Protein AF-A0A958FA84-F1 (afdb_monomer_lite)

Sequence (78 aa):
MLKRLIPFLWLAVLLWPVFSQEQAEQRLFDAGVAAYKSGNYESAQQSFLELLQKYPNGALITGIRLMLAKSYYKLSNY

Foldseek 3Di:
DPDPPPPVVVPVVVPPPLVVLLVVLVVLLVVLVVCVVVVVLVSSLVSLVVSCVSCVPHPCNVVSVVSNVVSVVSVVVD

pLDDT: mean 83.58, std 17.81, range [47.69, 97.94]

Secondary structure (DSSP, 8-state):
--SSS-GGGGSGG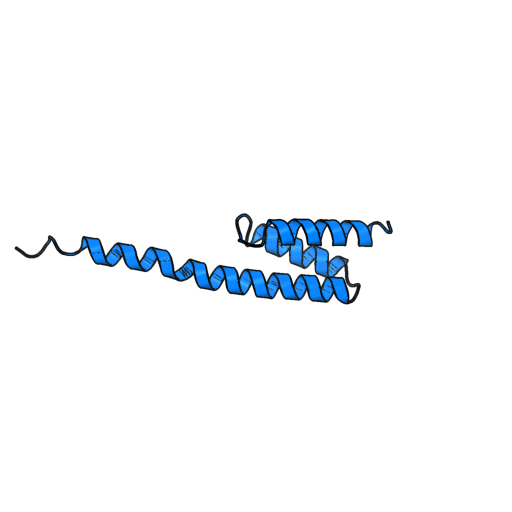GSSSHHHHHHHHHHHHHHHHHHHHTT-HHHHHHHHHHHHHH-TT-TTHHHHHHHHHHHHHHHTT-

Structure (mmCIF, N/CA/C/O backbone):
data_AF-A0A958FA84-F1
#
_entry.id   AF-A0A958FA84-F1
#
loop_
_atom_site.group_PDB
_atom_site.id
_atom_site.type_symbol
_atom_site.label_atom_id
_atom_site.label_alt_id
_atom_site.label_comp_id
_atom_site.label_asym_id
_atom_site.label_entity_id
_atom_site.label_seq_id
_atom_site.pdbx_PDB_ins_code
_atom_site.Cartn_x
_atom_site.Cartn_y
_atom_site.Cartn_z
_atom_site.occupancy
_atom_site.B_iso_or_equiv
_atom_site.auth_seq_id
_atom_site.auth_comp_id
_atom_site.auth_asym_id
_atom_site.auth_atom_id
_atom_site.pdbx_PDB_model_num
ATOM 1 N N . MET A 1 1 ? 42.762 -3.011 -38.714 1.00 47.69 1 MET A N 1
ATOM 2 C CA . MET A 1 1 ? 41.653 -2.027 -38.761 1.00 47.69 1 MET A CA 1
ATOM 3 C C . MET A 1 1 ? 40.419 -2.528 -37.988 1.00 47.69 1 MET A C 1
ATOM 5 O O . MET A 1 1 ? 39.308 -2.446 -38.487 1.00 47.69 1 MET A O 1
ATOM 9 N N . LEU A 1 2 ? 40.587 -3.041 -36.758 1.00 52.25 2 LEU A N 1
ATOM 10 C CA . LEU A 1 2 ? 39.540 -3.805 -36.054 1.00 52.25 2 LEU A CA 1
ATOM 11 C C . LEU A 1 2 ? 39.322 -3.297 -34.614 1.00 52.25 2 LEU A C 1
ATOM 13 O O . LEU A 1 2 ? 39.453 -4.042 -33.653 1.00 52.25 2 LEU A O 1
ATOM 17 N N . LYS A 1 3 ? 39.084 -1.990 -34.445 1.00 54.19 3 LYS A N 1
ATOM 18 C CA . LYS A 1 3 ? 38.785 -1.380 -33.128 1.00 54.19 3 LYS A CA 1
ATOM 19 C C . LYS A 1 3 ? 37.595 -0.405 -33.143 1.00 54.19 3 LYS A C 1
ATOM 21 O O . LYS A 1 3 ? 37.329 0.247 -32.145 1.00 54.19 3 LYS A O 1
ATOM 26 N N . ARG A 1 4 ? 36.866 -0.292 -34.263 1.00 54.72 4 ARG A N 1
ATOM 27 C CA . ARG A 1 4 ? 35.794 0.712 -34.455 1.00 54.72 4 ARG A CA 1
ATOM 28 C C . ARG A 1 4 ? 34.367 0.191 -34.223 1.00 54.72 4 ARG A C 1
ATOM 30 O O . ARG A 1 4 ? 33.430 0.959 -34.379 1.00 54.72 4 ARG A O 1
ATOM 37 N N . LEU A 1 5 ? 34.192 -1.080 -33.856 1.00 55.94 5 LEU A N 1
ATOM 38 C CA . LEU A 1 5 ? 32.880 -1.755 -33.843 1.00 55.94 5 LEU A CA 1
ATOM 39 C C . LEU A 1 5 ? 32.421 -2.233 -32.455 1.00 55.94 5 LEU A C 1
ATOM 41 O O . LEU A 1 5 ? 31.526 -3.059 -32.348 1.00 55.94 5 LEU A O 1
ATOM 45 N N . ILE A 1 6 ? 33.020 -1.704 -31.386 1.00 58.56 6 ILE A N 1
ATOM 46 C CA . ILE A 1 6 ? 32.664 -2.029 -29.996 1.00 58.56 6 ILE A CA 1
ATOM 47 C C . ILE A 1 6 ? 31.604 -1.077 -29.366 1.00 58.56 6 ILE A C 1
ATOM 49 O O . ILE A 1 6 ? 31.031 -1.467 -28.350 1.00 58.56 6 ILE A O 1
ATOM 53 N N . PRO A 1 7 ? 31.228 0.115 -29.900 1.00 51.03 7 PRO A N 1
ATOM 54 C CA . PRO A 1 7 ? 30.388 1.026 -29.113 1.00 51.03 7 PRO A CA 1
ATOM 55 C C . PRO A 1 7 ? 28.889 0.680 -29.136 1.00 51.03 7 PRO A C 1
ATOM 57 O O . PRO A 1 7 ? 28.149 1.160 -28.287 1.00 51.03 7 PRO A O 1
ATOM 60 N N . PHE A 1 8 ? 28.420 -0.165 -30.061 1.00 52.31 8 PHE A N 1
ATOM 61 C CA . PHE A 1 8 ? 26.989 -0.486 -30.180 1.00 52.31 8 PHE A CA 1
ATOM 62 C C . PHE A 1 8 ? 26.500 -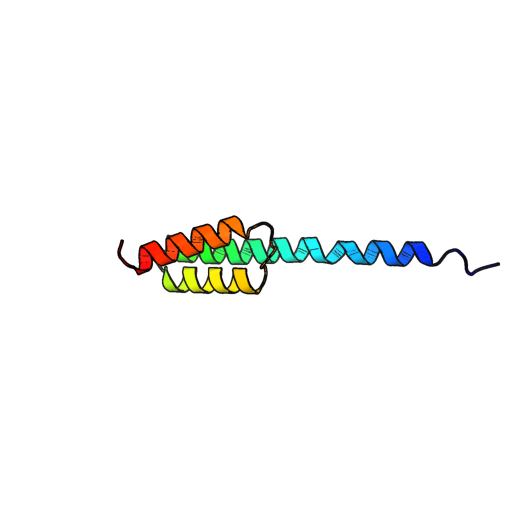1.579 -29.217 1.00 52.31 8 PHE A C 1
ATOM 64 O O . PHE A 1 8 ? 25.303 -1.686 -28.969 1.00 52.31 8 PHE A O 1
ATOM 71 N N . LEU A 1 9 ? 27.408 -2.364 -28.630 1.00 54.91 9 LEU A N 1
ATOM 72 C CA . LEU A 1 9 ? 27.059 -3.485 -27.746 1.00 54.91 9 LEU A CA 1
ATOM 73 C C . LEU A 1 9 ? 26.861 -3.076 -26.275 1.00 54.91 9 LEU A C 1
ATOM 75 O O . LEU A 1 9 ? 26.377 -3.873 -25.479 1.00 54.91 9 LEU A O 1
ATOM 79 N N . TRP A 1 10 ? 27.170 -1.826 -25.921 1.00 54.62 10 TRP A N 1
ATOM 80 C CA . TRP A 1 10 ? 26.961 -1.289 -24.571 1.00 54.62 10 TRP A CA 1
ATOM 81 C C . TRP A 1 10 ? 25.619 -0.566 -24.385 1.00 54.62 10 TRP A C 1
ATOM 83 O O . TRP A 1 10 ? 25.228 -0.309 -23.251 1.00 54.62 10 TRP A O 1
ATOM 93 N N . LEU A 1 11 ? 24.879 -0.274 -25.463 1.00 53.38 11 LEU A N 1
ATOM 94 C CA . LEU A 1 11 ? 23.615 0.471 -25.368 1.00 53.38 11 LEU A CA 1
ATOM 95 C C . LEU A 1 11 ? 22.389 -0.423 -25.096 1.00 53.38 11 LEU A C 1
ATOM 97 O O . LEU A 1 11 ? 21.410 0.038 -24.521 1.00 53.38 11 LEU A O 1
ATOM 101 N N . ALA A 1 12 ? 22.437 -1.705 -25.477 1.00 52.12 12 ALA A N 1
ATOM 102 C CA . ALA A 1 1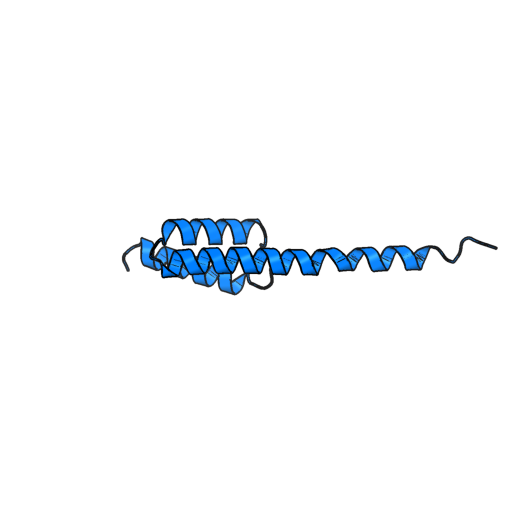2 ? 21.307 -2.630 -25.329 1.00 52.12 12 ALA A CA 1
ATOM 103 C C . ALA A 1 12 ? 21.124 -3.147 -23.887 1.00 52.12 12 ALA A C 1
ATOM 105 O O . ALA A 1 12 ? 20.014 -3.467 -23.475 1.00 52.12 12 ALA A O 1
ATOM 106 N N . VAL A 1 13 ? 22.196 -3.178 -23.090 1.00 55.00 13 VAL A N 1
ATOM 107 C CA . VAL A 1 13 ? 22.176 -3.673 -21.699 1.00 55.00 13 VAL A CA 1
ATOM 108 C C . VAL A 1 13 ? 21.466 -2.702 -20.741 1.00 55.00 13 VAL A C 1
ATOM 110 O O . VAL A 1 13 ? 21.025 -3.101 -19.666 1.00 55.00 13 VAL A O 1
ATOM 113 N N . LEU A 1 14 ? 21.280 -1.440 -21.138 1.00 52.22 14 LEU A N 1
ATOM 114 C CA . LEU A 1 14 ? 20.725 -0.394 -20.275 1.00 52.22 14 LEU A CA 1
ATOM 115 C C . LEU A 1 14 ? 19.187 -0.417 -20.153 1.00 52.22 14 LEU A C 1
ATOM 117 O O . LEU A 1 14 ? 18.642 0.259 -19.285 1.00 52.22 14 LEU A O 1
ATOM 121 N N . LEU A 1 15 ? 18.484 -1.173 -21.006 1.00 54.84 15 LEU A N 1
ATOM 122 C CA . LEU A 1 15 ? 17.014 -1.147 -21.112 1.00 54.84 15 LEU A CA 1
ATOM 123 C C . LEU A 1 15 ? 16.302 -2.424 -20.639 1.00 54.84 15 LEU A C 1
ATOM 125 O O . LEU A 1 15 ? 15.075 -2.453 -20.608 1.00 54.84 15 LEU A O 1
ATOM 129 N N . TRP A 1 16 ? 17.026 -3.467 -20.230 1.00 55.53 16 TRP A N 1
ATOM 130 C CA . TRP A 1 16 ? 16.396 -4.709 -19.763 1.00 55.53 16 TRP A CA 1
ATOM 131 C C . TRP A 1 16 ? 15.842 -4.713 -18.322 1.00 55.53 16 TRP A C 1
ATOM 133 O O . TRP A 1 16 ? 14.850 -5.412 -18.107 1.00 55.53 16 TRP A O 1
ATOM 143 N N . PRO A 1 17 ? 16.379 -3.981 -17.320 1.00 60.94 17 PRO A N 1
ATOM 144 C CA . PRO A 1 17 ? 15.919 -4.172 -15.940 1.00 60.94 17 PRO A CA 1
ATOM 145 C C . PRO A 1 17 ? 14.610 -3.438 -15.603 1.00 60.94 17 PRO A C 1
ATOM 147 O O . PRO A 1 17 ? 13.944 -3.822 -14.640 1.00 60.94 17 PRO A O 1
ATOM 150 N N . VAL A 1 18 ? 14.213 -2.433 -16.395 1.00 62.34 18 VAL A N 1
ATOM 151 C CA . VAL A 1 18 ? 13.030 -1.585 -16.134 1.00 62.34 18 VAL A CA 1
ATOM 152 C C . VAL A 1 18 ? 11.734 -2.398 -16.091 1.00 62.34 18 VAL A C 1
ATOM 154 O O . VAL A 1 18 ? 10.918 -2.214 -15.193 1.00 62.34 18 VAL A O 1
ATOM 157 N N . PHE A 1 19 ? 11.572 -3.368 -16.991 1.00 60.19 19 PHE A N 1
ATOM 158 C CA . PHE A 1 19 ? 10.326 -4.130 -17.093 1.00 60.19 19 PHE A CA 1
ATOM 159 C C . PHE A 1 19 ? 10.075 -5.066 -15.896 1.00 60.19 19 PHE A C 1
ATOM 161 O O . PHE A 1 19 ? 8.929 -5.284 -15.510 1.00 60.19 19 PHE A O 1
ATOM 168 N N . SER A 1 20 ? 11.132 -5.601 -15.267 1.00 68.94 20 SER A N 1
ATOM 169 C CA . SER A 1 20 ? 10.962 -6.507 -14.117 1.00 68.94 20 SER A CA 1
ATOM 170 C C . SER A 1 20 ? 10.567 -5.763 -12.836 1.00 68.94 20 SER A C 1
ATOM 172 O O . SER A 1 20 ? 9.862 -6.311 -11.987 1.00 68.94 20 SER A O 1
ATOM 174 N N . GLN A 1 21 ? 10.999 -4.505 -12.706 1.00 75.25 21 GLN A N 1
ATOM 175 C CA . GLN A 1 21 ? 10.719 -3.689 -11.530 1.00 75.25 21 GLN A CA 1
ATOM 176 C C . GLN A 1 21 ? 9.255 -3.253 -11.483 1.00 75.25 21 GLN A C 1
ATOM 178 O O . GLN A 1 21 ? 8.652 -3.374 -10.421 1.00 75.25 21 GLN A O 1
ATOM 183 N N . GLU A 1 22 ? 8.660 -2.863 -12.616 1.00 79.94 22 GLU A N 1
ATOM 184 C CA . GLU A 1 22 ? 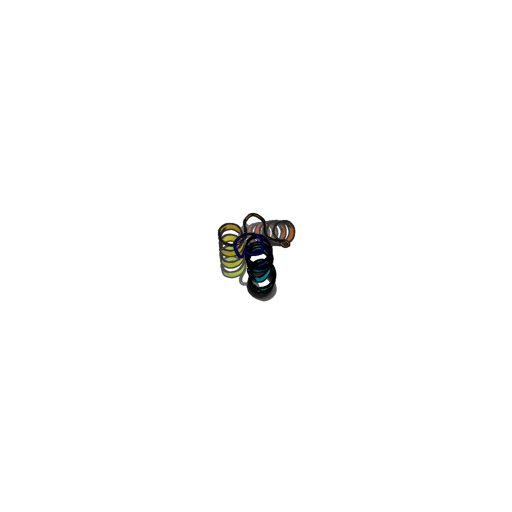7.232 -2.508 -12.678 1.00 79.94 22 GLU A CA 1
ATOM 185 C C . GLU A 1 22 ? 6.319 -3.688 -12.318 1.00 79.94 22 GLU A C 1
ATOM 187 O O . GLU A 1 22 ? 5.325 -3.533 -11.614 1.00 79.94 22 GLU A O 1
ATOM 192 N N . GLN A 1 23 ? 6.669 -4.904 -12.742 1.00 86.19 23 GLN A N 1
ATOM 193 C CA . GLN A 1 23 ? 5.885 -6.098 -12.410 1.00 86.19 23 GLN A CA 1
ATOM 194 C C . GLN A 1 23 ? 5.953 -6.438 -10.921 1.00 86.19 23 GLN A C 1
ATOM 196 O O . GLN A 1 23 ? 4.959 -6.869 -10.333 1.00 86.19 23 GLN A O 1
ATOM 201 N N . ALA A 1 24 ? 7.123 -6.264 -10.306 1.00 88.12 24 ALA A N 1
ATOM 202 C CA . ALA A 1 24 ? 7.291 -6.446 -8.872 1.00 88.12 24 ALA A CA 1
ATOM 203 C C . ALA A 1 24 ? 6.556 -5.353 -8.073 1.00 88.12 24 ALA A C 1
ATOM 205 O O . ALA A 1 24 ? 5.879 -5.679 -7.097 1.00 88.12 24 ALA A O 1
ATOM 206 N N . GLU A 1 25 ? 6.619 -4.094 -8.526 1.00 90.62 25 GLU A N 1
ATOM 207 C CA . GLU A 1 25 ? 5.860 -2.964 -7.973 1.00 90.62 25 GLU A CA 1
ATOM 208 C C . GLU A 1 25 ? 4.352 -3.253 -8.011 1.00 90.62 25 GLU A C 1
ATOM 210 O O . GLU A 1 25 ? 3.682 -3.168 -6.982 1.00 90.62 25 GLU A O 1
ATOM 215 N N . GLN A 1 26 ? 3.830 -3.695 -9.160 1.00 93.75 26 GLN A N 1
ATOM 216 C CA . GLN A 1 26 ? 2.416 -4.031 -9.333 1.00 93.75 26 GLN A CA 1
ATOM 217 C C . GLN A 1 26 ? 1.965 -5.151 -8.388 1.00 93.75 26 GLN A C 1
ATOM 219 O O . GLN A 1 26 ? 0.951 -5.007 -7.709 1.00 93.75 26 GLN A O 1
ATOM 224 N N . ARG A 1 27 ? 2.723 -6.252 -8.284 1.00 92.75 27 ARG A N 1
ATOM 225 C CA . ARG A 1 27 ? 2.355 -7.369 -7.391 1.00 92.75 27 ARG A CA 1
ATOM 226 C C . ARG A 1 27 ? 2.299 -6.947 -5.926 1.00 92.75 27 ARG A C 1
ATOM 228 O O . ARG A 1 27 ? 1.396 -7.362 -5.202 1.00 92.75 27 ARG A O 1
ATOM 235 N N . LEU A 1 28 ? 3.265 -6.142 -5.486 1.00 92.19 28 LEU A N 1
ATOM 236 C CA . LEU A 1 28 ? 3.285 -5.604 -4.127 1.00 92.19 28 LEU A CA 1
ATOM 237 C C . LEU A 1 28 ? 2.119 -4.634 -3.902 1.00 92.19 28 LEU A C 1
ATOM 239 O O . LEU A 1 28 ? 1.480 -4.673 -2.850 1.00 92.19 28 LEU A O 1
ATOM 243 N N . PHE A 1 29 ? 1.800 -3.801 -4.896 1.00 96.25 29 PHE A N 1
ATOM 244 C CA . PHE A 1 29 ? 0.660 -2.890 -4.837 1.00 96.25 29 PHE A CA 1
ATOM 245 C C . PHE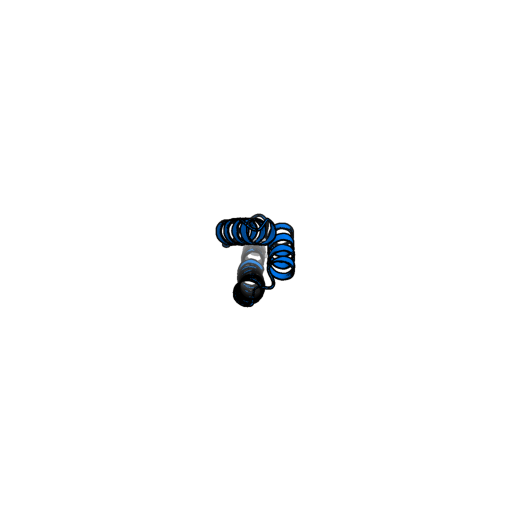 A 1 29 ? -0.663 -3.650 -4.703 1.00 96.25 29 PHE A C 1
ATOM 247 O O . PHE A 1 29 ? -1.466 -3.337 -3.821 1.00 96.25 29 PHE A O 1
ATOM 254 N N . ASP A 1 30 ? -0.859 -4.698 -5.503 1.00 96.38 30 ASP A N 1
ATOM 255 C CA . ASP A 1 30 ? -2.055 -5.540 -5.458 1.00 96.38 30 ASP A CA 1
ATOM 256 C C . ASP A 1 30 ? -2.208 -6.249 -4.106 1.00 96.38 30 ASP A C 1
ATOM 258 O O . ASP A 1 30 ? -3.315 -6.314 -3.563 1.00 96.38 30 ASP A O 1
ATOM 262 N N . ALA A 1 31 ? -1.103 -6.720 -3.517 1.00 95.62 31 ALA A N 1
ATOM 263 C CA . ALA A 1 31 ? -1.099 -7.308 -2.179 1.00 95.62 31 ALA A CA 1
ATOM 264 C C . ALA A 1 31 ? -1.526 -6.292 -1.102 1.00 95.62 31 ALA A C 1
ATOM 266 O O . ALA A 1 31 ? -2.396 -6.593 -0.280 1.00 95.62 31 ALA A O 1
ATOM 267 N N . GLY A 1 32 ? -0.993 -5.066 -1.146 1.00 96.81 32 GLY A N 1
ATOM 268 C CA . GLY A 1 32 ? -1.405 -3.987 -0.242 1.00 96.81 32 GLY A CA 1
ATOM 269 C C . GLY A 1 32 ? -2.884 -3.615 -0.404 1.00 96.81 32 GLY A C 1
ATOM 270 O O . GLY A 1 32 ? -3.602 -3.421 0.578 1.00 96.81 32 GLY A O 1
ATOM 271 N N . VAL A 1 33 ? -3.387 -3.579 -1.643 1.00 97.88 33 VAL A N 1
ATOM 272 C CA . VAL A 1 33 ? -4.811 -3.343 -1.934 1.00 97.88 33 VAL A CA 1
ATOM 273 C C . VAL A 1 33 ? -5.683 -4.487 -1.411 1.00 97.88 33 VAL A C 1
ATOM 275 O O . VAL A 1 33 ? -6.775 -4.230 -0.900 1.00 97.88 33 VAL A O 1
ATOM 278 N N . ALA A 1 34 ? -5.231 -5.738 -1.508 1.00 97.88 34 ALA A N 1
ATOM 279 C CA . ALA A 1 34 ? -5.943 -6.883 -0.949 1.00 97.88 34 ALA A CA 1
ATOM 280 C C . ALA A 1 34 ? -6.040 -6.793 0.583 1.00 97.88 34 ALA A C 1
ATOM 282 O O . ALA A 1 34 ? -7.132 -6.968 1.124 1.00 97.88 34 ALA A O 1
ATOM 283 N N . ALA A 1 35 ? -4.946 -6.429 1.264 1.00 97.56 35 ALA A N 1
ATOM 284 C CA . ALA A 1 35 ? -4.943 -6.173 2.706 1.00 97.56 35 ALA A CA 1
ATOM 285 C C . ALA A 1 35 ? -5.888 -5.021 3.095 1.00 97.56 35 ALA A C 1
ATOM 287 O O . ALA A 1 35 ? -6.637 -5.119 4.065 1.00 97.56 35 ALA A O 1
ATOM 288 N N . TYR A 1 36 ? -5.932 -3.951 2.295 1.00 97.94 36 TYR A N 1
ATOM 289 C CA . TYR A 1 36 ? -6.880 -2.856 2.508 1.00 97.94 36 TYR A CA 1
ATOM 290 C C . TYR A 1 36 ? -8.333 -3.337 2.392 1.00 97.94 36 TYR A C 1
ATOM 292 O O . TYR A 1 36 ? -9.177 -3.001 3.221 1.00 97.94 36 TYR A O 1
ATOM 300 N N . LYS A 1 37 ? -8.637 -4.139 1.364 1.00 97.19 37 LYS A N 1
ATOM 301 C CA . LYS A 1 37 ? -9.984 -4.678 1.121 1.00 97.19 37 LYS A CA 1
ATOM 302 C C . LYS A 1 37 ? -10.433 -5.667 2.195 1.00 97.19 37 LYS A C 1
ATOM 304 O O . LYS A 1 37 ? -11.628 -5.742 2.457 1.00 97.19 37 LYS A O 1
ATOM 309 N N . SER A 1 38 ? -9.510 -6.398 2.820 1.00 97.44 38 SER A N 1
ATOM 310 C CA . SER A 1 38 ? -9.815 -7.285 3.949 1.00 97.44 38 SER A CA 1
ATOM 311 C C . SER A 1 38 ? -9.982 -6.544 5.280 1.00 97.44 38 SER A C 1
ATOM 313 O O . SER A 1 38 ? -10.245 -7.177 6.299 1.00 97.44 38 SER A O 1
ATOM 315 N N . GLY A 1 39 ? -9.847 -5.212 5.287 1.00 96.44 39 GLY A N 1
ATOM 316 C CA . GLY A 1 39 ? -9.947 -4.384 6.488 1.00 96.44 39 GLY A CA 1
ATOM 317 C C . GLY A 1 39 ? -8.675 -4.372 7.336 1.00 96.44 39 GLY A C 1
ATOM 318 O O . GLY A 1 39 ? -8.648 -3.718 8.376 1.00 96.44 39 GLY A O 1
ATOM 319 N N . ASN A 1 40 ? -7.607 -5.046 6.900 1.00 97.06 40 ASN A N 1
ATOM 320 C CA . ASN A 1 40 ? -6.314 -5.009 7.571 1.00 97.06 40 ASN A CA 1
ATOM 321 C C . ASN A 1 40 ? -5.533 -3.755 7.146 1.00 97.06 40 ASN A C 1
ATOM 323 O O . ASN A 1 40 ? -4.575 -3.807 6.368 1.00 97.06 40 ASN A O 1
ATOM 327 N N . TYR A 1 41 ? -5.988 -2.603 7.635 1.00 96.81 41 TYR A N 1
ATOM 328 C CA . TYR A 1 41 ? -5.447 -1.305 7.241 1.00 96.81 41 TYR A CA 1
ATOM 329 C C . TYR A 1 41 ? -4.008 -1.078 7.727 1.00 96.81 41 TYR A C 1
ATOM 331 O O . TYR A 1 41 ? -3.261 -0.381 7.046 1.00 96.81 41 TYR A O 1
ATOM 339 N N . GLU A 1 42 ? -3.591 -1.694 8.839 1.00 96.19 42 GLU A N 1
ATOM 340 C CA . GLU A 1 42 ? -2.207 -1.625 9.339 1.00 96.19 42 GLU A CA 1
ATOM 341 C C . GLU A 1 42 ? -1.245 -2.342 8.387 1.00 96.19 42 GLU A C 1
ATOM 343 O O . GLU A 1 42 ? -0.234 -1.779 7.965 1.00 96.19 42 GLU A O 1
ATOM 348 N N . SER A 1 43 ? -1.590 -3.565 7.971 1.00 95.56 43 SER A N 1
ATOM 349 C CA . SER A 1 43 ? -0.788 -4.316 7.000 1.00 95.56 43 SER A CA 1
ATOM 350 C C . SER A 1 43 ? -0.778 -3.637 5.628 1.00 95.56 43 SER A C 1
ATOM 352 O O . SER A 1 43 ? 0.269 -3.563 4.976 1.00 95.56 43 SER A O 1
ATOM 354 N N . ALA A 1 44 ? -1.914 -3.073 5.205 1.00 97.69 44 ALA A N 1
ATOM 355 C CA . ALA A 1 44 ? -1.993 -2.287 3.979 1.00 97.69 44 ALA A CA 1
ATOM 356 C C . ALA A 1 44 ? -1.058 -1.069 4.034 1.00 97.69 44 ALA A C 1
ATOM 358 O O . ALA A 1 44 ? -0.254 -0.861 3.126 1.00 97.69 44 ALA A O 1
ATOM 359 N N . GLN A 1 45 ? -1.107 -0.300 5.126 1.00 97.38 45 GLN A N 1
ATOM 360 C CA . GLN A 1 45 ? -0.236 0.851 5.354 1.00 97.38 45 GLN A CA 1
ATOM 361 C C . GLN A 1 45 ? 1.246 0.460 5.283 1.00 97.38 45 GLN A C 1
ATOM 363 O O . GLN A 1 45 ? 2.006 1.110 4.566 1.00 97.38 45 GLN A O 1
ATOM 368 N N . GLN A 1 46 ? 1.654 -0.601 5.985 1.00 96.44 46 GLN A N 1
ATOM 369 C CA . GLN A 1 46 ? 3.036 -1.090 5.959 1.00 96.44 46 GLN A CA 1
ATOM 370 C C . GLN A 1 46 ? 3.475 -1.474 4.540 1.00 96.44 46 GLN A C 1
ATOM 372 O O . GLN A 1 46 ? 4.540 -1.049 4.095 1.00 96.44 46 GLN A O 1
ATOM 377 N N . SER A 1 47 ? 2.619 -2.183 3.799 1.00 95.75 47 SER A N 1
ATOM 378 C CA . SER A 1 47 ? 2.892 -2.583 2.411 1.00 95.75 47 SER A CA 1
ATOM 379 C C . SER A 1 47 ? 3.086 -1.370 1.495 1.00 95.75 47 SER A C 1
ATOM 381 O O . SER A 1 47 ? 4.010 -1.332 0.682 1.00 95.75 47 SER A O 1
ATOM 383 N N . PHE A 1 48 ? 2.250 -0.336 1.642 1.00 97.69 48 PHE A N 1
ATOM 384 C CA . PHE A 1 48 ? 2.385 0.891 0.853 1.00 97.69 48 PHE A CA 1
ATOM 385 C C . PHE A 1 48 ? 3.611 1.723 1.251 1.00 97.69 48 PHE A C 1
ATOM 387 O O . PHE A 1 48 ? 4.235 2.327 0.381 1.00 97.69 48 PHE A O 1
ATOM 394 N N . LEU A 1 49 ? 4.003 1.739 2.528 1.00 96.81 49 LEU A N 1
ATOM 395 C CA . LEU A 1 49 ? 5.248 2.379 2.967 1.00 96.81 49 LEU A CA 1
ATOM 396 C C . LEU A 1 49 ? 6.482 1.678 2.386 1.00 96.81 49 LEU A C 1
ATOM 398 O O . LEU A 1 49 ? 7.413 2.348 1.942 1.00 96.81 49 LEU A O 1
ATOM 402 N N . GLU A 1 50 ? 6.478 0.347 2.339 1.00 95.25 50 GLU A N 1
ATOM 403 C CA . GLU A 1 50 ? 7.551 -0.430 1.716 1.00 95.25 50 GLU A CA 1
ATOM 404 C C . GLU A 1 50 ? 7.645 -0.152 0.208 1.00 95.25 50 GLU A C 1
ATOM 406 O O . GLU A 1 50 ? 8.737 0.064 -0.320 1.00 95.25 50 GLU A O 1
ATOM 411 N N . LEU A 1 51 ? 6.500 -0.072 -0.476 1.00 95.19 51 LEU A N 1
ATOM 412 C CA . LEU A 1 51 ? 6.424 0.331 -1.881 1.00 95.19 51 LEU A CA 1
ATOM 413 C C . LEU A 1 51 ? 7.002 1.730 -2.121 1.00 95.19 51 LEU A C 1
ATOM 415 O O . LEU A 1 51 ? 7.742 1.909 -3.082 1.00 95.19 51 LEU A O 1
ATOM 419 N N . LEU A 1 52 ? 6.737 2.701 -1.239 1.00 95.12 52 LEU A N 1
ATOM 420 C CA . LEU A 1 52 ? 7.334 4.039 -1.339 1.00 95.12 52 LEU A CA 1
ATOM 421 C C . LEU A 1 52 ? 8.857 4.025 -1.186 1.00 95.12 52 LEU A C 1
ATOM 423 O O . LEU A 1 52 ? 9.536 4.814 -1.840 1.00 95.12 52 LEU A O 1
ATOM 427 N N . GLN A 1 53 ? 9.394 3.156 -0.326 1.00 93.75 53 GLN A N 1
ATOM 428 C CA . GLN A 1 53 ? 10.843 3.031 -0.143 1.00 93.75 53 GLN A CA 1
ATOM 429 C C . GLN A 1 53 ? 11.512 2.332 -1.329 1.00 93.75 53 GLN A C 1
ATOM 431 O O . GLN A 1 53 ? 12.588 2.747 -1.755 1.00 93.75 53 GLN A O 1
ATOM 436 N N . LYS A 1 54 ? 10.884 1.280 -1.867 1.00 91.56 54 LYS A N 1
ATOM 437 C CA . LYS A 1 54 ? 11.435 0.479 -2.970 1.00 91.56 54 LYS A CA 1
ATOM 438 C C . LYS A 1 54 ? 11.264 1.137 -4.339 1.00 91.56 54 LYS A C 1
ATOM 440 O O . LYS A 1 54 ? 12.155 1.018 -5.175 1.00 91.56 54 LYS A O 1
ATOM 445 N N . TYR A 1 55 ? 10.155 1.841 -4.554 1.00 91.19 55 TYR A N 1
ATOM 446 C CA . TYR A 1 55 ? 9.778 2.432 -5.839 1.00 91.19 55 TYR A CA 1
ATOM 447 C C . TYR A 1 55 ? 9.412 3.919 -5.691 1.00 91.19 55 TYR A C 1
ATOM 449 O O . TYR A 1 55 ? 8.298 4.325 -6.024 1.00 91.19 55 TYR A O 1
ATOM 457 N N . PRO A 1 56 ? 10.339 4.779 -5.222 1.00 89.94 56 PRO A N 1
ATOM 458 C CA . PRO A 1 56 ? 10.042 6.195 -4.980 1.00 89.94 56 PRO A CA 1
ATOM 459 C C . PRO A 1 56 ? 9.676 6.974 -6.255 1.00 89.94 56 PRO A C 1
ATOM 461 O O . PRO A 1 56 ? 8.986 7.987 -6.168 1.00 89.94 56 PRO A O 1
ATOM 464 N N . ASN A 1 57 ? 10.108 6.483 -7.423 1.00 89.56 57 ASN A N 1
ATOM 465 C CA . ASN A 1 57 ? 9.815 7.033 -8.751 1.00 89.56 57 ASN A CA 1
ATOM 466 C C . ASN A 1 57 ? 9.098 6.007 -9.653 1.00 89.56 57 ASN A C 1
ATOM 468 O O . ASN A 1 57 ? 9.216 6.080 -10.874 1.00 89.56 57 ASN A O 1
ATOM 472 N N . GLY A 1 58 ? 8.431 5.014 -9.053 1.00 85.81 58 GLY A N 1
ATOM 473 C CA . GLY A 1 58 ? 7.703 3.978 -9.784 1.00 85.81 58 GLY A CA 1
ATOM 474 C C . GLY A 1 58 ? 6.455 4.515 -10.481 1.00 85.81 58 GLY A C 1
ATOM 475 O O . GLY A 1 58 ? 5.933 5.581 -10.133 1.00 85.81 58 GLY A O 1
ATOM 476 N N . ALA A 1 59 ? 5.954 3.769 -11.465 1.00 89.81 59 ALA A N 1
ATOM 477 C CA . ALA A 1 59 ? 4.783 4.174 -12.242 1.00 89.81 59 ALA A CA 1
ATOM 478 C C . ALA A 1 59 ? 3.520 4.288 -11.366 1.00 89.81 59 ALA A C 1
ATOM 480 O O . ALA A 1 59 ? 2.614 5.067 -11.671 1.00 89.81 59 ALA A O 1
ATOM 481 N N . LEU A 1 60 ? 3.467 3.558 -10.244 1.00 93.19 60 LEU A N 1
ATOM 482 C CA . LEU A 1 60 ? 2.321 3.530 -9.338 1.00 93.19 60 LEU A CA 1
ATOM 483 C C . LEU A 1 60 ? 2.462 4.494 -8.158 1.00 93.19 60 LEU A C 1
ATOM 485 O O . LEU A 1 60 ? 1.601 4.485 -7.277 1.00 93.19 60 LEU A O 1
ATOM 489 N N . ILE A 1 61 ? 3.481 5.363 -8.126 1.00 95.00 61 ILE A N 1
ATOM 490 C CA . ILE A 1 61 ? 3.773 6.236 -6.975 1.00 95.00 61 ILE A CA 1
ATOM 491 C C . ILE A 1 61 ? 2.551 7.036 -6.498 1.00 95.00 61 ILE A C 1
ATOM 493 O O . ILE A 1 61 ? 2.285 7.139 -5.297 1.00 95.00 61 ILE A O 1
ATOM 497 N N . THR A 1 62 ? 1.752 7.555 -7.432 1.00 95.62 62 THR A N 1
ATOM 498 C CA . THR A 1 62 ? 0.515 8.288 -7.132 1.00 95.62 62 THR A CA 1
ATOM 499 C C . THR A 1 62 ? -0.542 7.379 -6.501 1.00 95.62 62 THR A C 1
ATOM 501 O O . THR A 1 62 ? -1.170 7.753 -5.511 1.00 95.62 62 THR A O 1
ATOM 504 N N . GLY A 1 63 ? -0.712 6.165 -7.034 1.00 96.44 63 GLY A N 1
ATOM 505 C CA . GLY A 1 63 ? -1.635 5.162 -6.501 1.00 96.44 63 GLY A CA 1
ATOM 506 C C . GLY A 1 63 ? -1.226 4.675 -5.111 1.0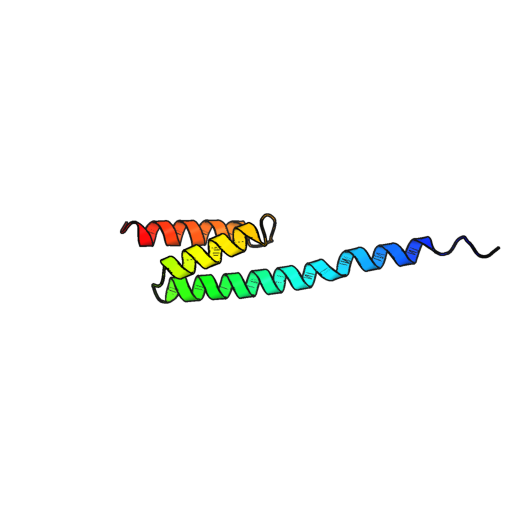0 96.44 63 GLY A C 1
ATOM 507 O O . GLY A 1 63 ? -2.072 4.582 -4.221 1.00 96.44 63 GLY A O 1
ATOM 508 N N . ILE A 1 64 ? 0.072 4.446 -4.895 1.00 97.75 64 ILE A N 1
ATOM 509 C CA . ILE A 1 64 ? 0.645 4.065 -3.600 1.00 97.75 64 ILE A CA 1
ATOM 510 C C . ILE A 1 64 ? 0.355 5.150 -2.557 1.00 97.75 64 ILE A C 1
ATOM 512 O O . ILE A 1 64 ? -0.185 4.848 -1.493 1.00 97.75 64 ILE A O 1
ATOM 516 N N . ARG A 1 65 ? 0.636 6.426 -2.865 1.00 96.88 65 ARG A N 1
ATOM 517 C CA . ARG A 1 65 ? 0.362 7.555 -1.955 1.00 96.88 65 ARG A CA 1
ATOM 518 C C . ARG A 1 65 ? -1.122 7.680 -1.621 1.00 96.88 65 ARG A C 1
ATOM 520 O O . ARG A 1 65 ? -1.468 7.876 -0.457 1.00 96.88 65 ARG A O 1
ATOM 527 N N . LEU A 1 66 ? -1.995 7.536 -2.619 1.00 97.88 66 LEU A N 1
ATOM 528 C CA . LEU A 1 66 ? -3.442 7.577 -2.420 1.00 97.88 66 LEU A CA 1
ATOM 529 C C . LEU A 1 66 ? -3.915 6.449 -1.497 1.00 97.88 66 LEU A C 1
ATOM 531 O O . LEU A 1 66 ? -4.666 6.691 -0.554 1.00 97.88 66 LEU A O 1
ATOM 535 N N . MET A 1 67 ? -3.486 5.214 -1.751 1.00 97.81 67 MET A N 1
ATOM 536 C CA . MET A 1 67 ? -3.894 4.066 -0.942 1.00 97.81 67 MET A CA 1
ATOM 537 C C . MET A 1 67 ? -3.315 4.117 0.474 1.00 97.81 67 MET A C 1
ATOM 539 O O . MET A 1 67 ? -4.010 3.761 1.429 1.00 97.81 67 MET A O 1
ATOM 543 N N . LEU A 1 68 ? -2.098 4.637 0.639 1.00 97.50 68 LEU A N 1
ATOM 544 C CA . LEU A 1 68 ? -1.522 4.918 1.949 1.00 97.50 68 LEU A CA 1
ATOM 545 C C . LEU A 1 68 ? -2.363 5.947 2.715 1.00 97.50 68 LEU A C 1
ATOM 547 O O . LEU A 1 68 ? -2.736 5.697 3.858 1.00 97.50 68 LEU A O 1
ATOM 551 N N . ALA A 1 69 ? -2.738 7.060 2.078 1.00 97.06 69 ALA A N 1
ATOM 552 C CA . ALA A 1 69 ? -3.612 8.066 2.684 1.00 97.06 69 ALA A CA 1
ATOM 553 C C . ALA A 1 69 ? -4.980 7.482 3.077 1.00 97.06 69 ALA A C 1
ATOM 555 O O . ALA A 1 69 ? -5.465 7.722 4.181 1.00 97.06 69 ALA A O 1
ATOM 556 N N . LYS A 1 70 ? -5.580 6.645 2.220 1.00 96.81 70 LYS A N 1
ATOM 557 C CA . LYS A 1 70 ? -6.825 5.926 2.539 1.00 96.81 70 LYS A CA 1
ATOM 558 C C . LYS A 1 70 ? -6.664 4.964 3.716 1.00 96.81 70 LYS A C 1
ATOM 560 O O . LYS A 1 70 ? -7.615 4.777 4.469 1.00 96.81 70 LYS A O 1
ATOM 565 N N . SER A 1 71 ? -5.497 4.340 3.856 1.00 97.00 71 SER A N 1
ATOM 566 C CA . SER A 1 71 ? -5.190 3.449 4.980 1.00 97.00 71 SER A CA 1
ATOM 567 C C . SER A 1 71 ? -5.071 4.248 6.277 1.00 97.00 71 SER A C 1
ATOM 569 O O . SER A 1 71 ? -5.712 3.890 7.258 1.00 97.00 71 SER A O 1
ATOM 571 N N . TYR A 1 72 ? -4.368 5.388 6.256 1.00 95.94 72 TYR A N 1
ATOM 572 C CA . TYR A 1 72 ? -4.331 6.324 7.385 1.00 95.94 72 TYR A CA 1
ATOM 573 C C . TYR A 1 72 ? -5.726 6.789 7.798 1.00 95.94 72 TYR A C 1
ATOM 575 O O . TYR A 1 72 ? -6.064 6.712 8.972 1.00 95.94 72 TYR A O 1
ATOM 583 N N . TYR A 1 73 ? -6.553 7.204 6.835 1.00 96.06 73 TYR A N 1
ATOM 584 C CA . TYR A 1 73 ? -7.926 7.634 7.097 1.00 96.06 73 TYR A CA 1
ATOM 585 C C . TYR A 1 73 ? -8.722 6.562 7.857 1.00 96.06 73 TYR A C 1
ATOM 587 O O . TYR A 1 73 ? -9.355 6.854 8.868 1.00 96.06 73 TYR A O 1
ATOM 595 N N . LYS A 1 74 ? -8.623 5.302 7.412 1.00 95.50 74 LYS A N 1
ATOM 596 C CA . LYS A 1 74 ? -9.298 4.168 8.053 1.00 95.50 74 LYS A CA 1
ATOM 597 C C . LYS A 1 74 ? -8.752 3.838 9.443 1.00 95.50 74 LYS A C 1
ATOM 599 O O . LYS A 1 74 ? -9.538 3.498 10.319 1.00 95.50 74 LYS A O 1
ATOM 604 N N . LEU A 1 75 ? -7.441 3.947 9.653 1.00 94.62 75 LEU A N 1
ATOM 605 C CA . LEU A 1 75 ? -6.809 3.701 10.957 1.00 94.62 75 LEU A CA 1
ATOM 606 C C . LEU A 1 75 ? -7.123 4.789 11.980 1.00 94.62 75 LEU A C 1
ATOM 608 O O . LEU A 1 75 ? -7.279 4.503 13.162 1.00 94.62 75 LEU A O 1
ATOM 612 N N . SER A 1 76 ? -7.247 6.034 11.531 1.00 92.00 76 SER A N 1
ATOM 613 C CA . SER A 1 76 ? -7.618 7.158 12.387 1.00 92.00 76 SER A CA 1
ATOM 614 C C . SER A 1 76 ? -9.109 7.183 12.759 1.00 92.00 76 SER A C 1
ATOM 616 O O . SER A 1 76 ? -9.530 8.128 13.419 1.00 92.00 76 SER A O 1
ATOM 618 N N . ASN A 1 77 ? -9.894 6.154 12.399 1.00 68.75 77 ASN A N 1
ATOM 619 C CA . ASN A 1 77 ? -11.326 6.031 12.716 1.00 68.75 77 ASN A CA 1
ATOM 620 C C . ASN A 1 77 ? -12.197 7.199 12.196 1.00 68.75 77 ASN A C 1
ATOM 622 O O . ASN A 1 77 ? -13.255 7.478 12.764 1.00 68.75 77 ASN A O 1
ATOM 626 N N . TYR A 1 78 ? -11.767 7.871 11.120 1.00 54.78 78 TYR A N 1
ATOM 627 C CA . TYR A 1 78 ? -12.593 8.842 10.390 1.00 54.78 78 TYR A CA 1
ATOM 628 C C . TYR A 1 78 ? -13.512 8.161 9.364 1.00 54.78 78 TYR A C 1
ATOM 630 O O . TYR A 1 78 ? -13.214 7.035 8.893 1.00 54.78 78 TYR A O 1
#

Radius of gyration: 19.11 Å; chains: 1; bounding box: 54×16×52 Å